Protein AF-0000000080321959 (afdb_homodimer)

pLDDT: mean 98.04, std 3.28, range [71.19, 99.0]

Secondary structure (DSSP, 8-state):
--HHHHHHHHHHHHHHHHHT-EEEE-HHHHHHHHHHHHHHHHHHHHT-HHHHHHHHHHHHHHHHHHHHTTSEEEE-/--HHHHHHHHHHHHHHHHHT-EEEE-HHHHHHHHHHHHHHHHHHHHT-HHHHHHHHHHHHHHHHHHHHTTSEEEE-

InterPro domains:
  IPR023140 Domain of unknown function DUF357 [PF04010] (22-71)
  IPR036809 AF1782-like superfamily [SSF158372] (5-74)

Sequence (152 aa):
MSLESELRSETVKWLERIERLSFEGDRRFVENIKAYISDSHYFLEKGDLVRAFECVVWAWAWLEIGRDFGFLEVREMSLESELRSETVKWLERIERLSFEGDRRFVENIKAYISDSHYFLEKGDLVRAFECVVWAWAWLEIGRDFGFLEVRE

Nearest PDB structures (foldseek):
  2oo2-assembly1_A-2  TM=9.726E-01  e=8.783E-09  Archaeoglobus fulgidus DSM 4304
  4r5j-assembly1_A  TM=6.742E-01  e=5.338E+00  Escherichia coli K-12
  4r5l-assembly1_A  TM=5.221E-01  e=6.122E+00  Escherichia coli K-12
  2oo2-assembly1_A-2  TM=9.725E-01  e=9.763E-09  Archaeoglobus fulgidus DSM 4304
  4r5j-assembly1_A  TM=6.736E-01  e=5.816E+00  Escherichia coli K-12

Structure (mmCIF, N/CA/C/O backbone):
data_AF-0000000080321959-model_v1
#
loop_
_entity.id
_entity.type
_entity.pdbx_description
1 polymer 'Uncharacterized protein conserved in archaea'
#
loop_
_atom_site.group_PDB
_atom_site.id
_atom_site.type_symbol
_atom_site.label_atom_id
_atom_site.label_alt_id
_atom_site.label_comp_id
_atom_site.label_asym_id
_atom_site.label_entity_id
_atom_site.label_seq_id
_atom_site.pdbx_PDB_ins_code
_atom_site.Cartn_x
_atom_site.Cartn_y
_atom_site.Cartn_z
_atom_site.occupancy
_atom_site.B_iso_or_equiv
_atom_site.auth_seq_id
_atom_site.auth_comp_id
_atom_site.auth_asym_id
_atom_site.auth_atom_id
_atom_site.pdbx_PDB_model_num
ATOM 1 N N . MET A 1 1 ? -4.059 -23.797 -0.051 1 71.19 1 MET A N 1
ATOM 2 C CA . MET A 1 1 ? -4.859 -22.844 -0.811 1 71.19 1 MET A CA 1
ATOM 3 C C . MET A 1 1 ? -4.078 -22.312 -2.008 1 71.19 1 MET A C 1
ATOM 5 O O . MET A 1 1 ? -2.861 -22.141 -1.935 1 71.19 1 MET A O 1
ATOM 9 N N . SER A 1 2 ? -4.781 -22.172 -3.162 1 91.94 2 SER A N 1
ATOM 10 C CA . SER A 1 2 ? -4.086 -21.688 -4.352 1 91.94 2 SER A CA 1
ATOM 11 C C . SER A 1 2 ? -3.721 -20.219 -4.215 1 91.94 2 SER A C 1
ATOM 13 O O . SER A 1 2 ? -4.324 -19.5 -3.418 1 91.94 2 SER A O 1
ATOM 15 N N . LEU A 1 3 ? -2.719 -19.844 -4.844 1 96.5 3 LEU A N 1
ATOM 16 C CA . LEU A 1 3 ? -2.297 -18.438 -4.863 1 96.5 3 LEU A CA 1
ATOM 17 C C . LEU A 1 3 ? -3.449 -17.531 -5.27 1 96.5 3 LEU A C 1
ATOM 19 O O . LEU A 1 3 ? -3.615 -16.438 -4.707 1 96.5 3 LEU A O 1
ATOM 23 N N . GLU A 1 4 ? -4.195 -18.031 -6.18 1 96.88 4 GLU A N 1
ATOM 24 C CA . GLU A 1 4 ? -5.371 -17.297 -6.633 1 96.88 4 GLU A CA 1
ATOM 25 C C . GLU A 1 4 ? -6.383 -17.125 -5.508 1 96.88 4 GLU A C 1
ATOM 27 O O . GLU A 1 4 ? -6.895 -16.016 -5.289 1 96.88 4 GLU A O 1
ATOM 32 N N . SER A 1 5 ? -6.684 -18.188 -4.891 1 97.62 5 SER A N 1
ATOM 33 C CA . SER A 1 5 ? -7.641 -18.156 -3.791 1 97.62 5 SER A CA 1
ATOM 34 C C . SER A 1 5 ? -7.141 -17.266 -2.65 1 97.62 5 SER A C 1
ATOM 36 O O . SER A 1 5 ? -7.918 -16.547 -2.025 1 97.62 5 SER A O 1
ATOM 38 N N . GLU A 1 6 ? -5.891 -17.328 -2.408 1 98 6 GLU A N 1
ATOM 39 C CA . GLU A 1 6 ? -5.297 -16.516 -1.348 1 98 6 GLU A CA 1
ATOM 40 C C . GLU A 1 6 ? -5.402 -15.031 -1.664 1 98 6 GLU A C 1
ATOM 42 O O . GLU A 1 6 ? -5.832 -14.242 -0.822 1 98 6 GLU A O 1
ATOM 47 N N . LEU A 1 7 ? -5.066 -14.648 -2.857 1 98.31 7 LEU A N 1
ATOM 48 C CA . LEU A 1 7 ? -5.141 -13.25 -3.26 1 98.31 7 LEU A CA 1
ATOM 49 C C . LEU A 1 7 ? -6.574 -12.742 -3.209 1 98.31 7 LEU A C 1
ATOM 51 O O . LEU A 1 7 ? -6.832 -11.641 -2.729 1 98.31 7 LEU A O 1
ATOM 55 N N . ARG A 1 8 ? -7.391 -13.55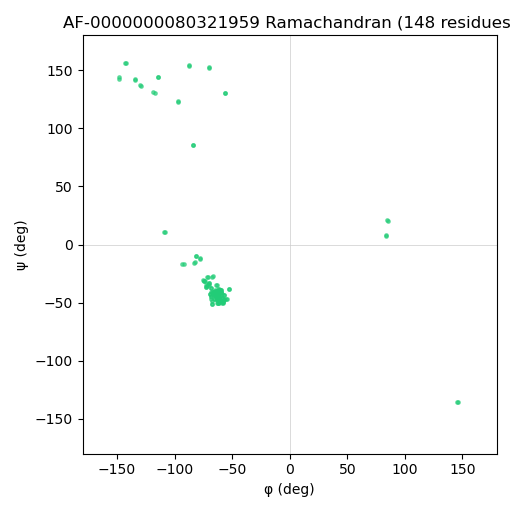5 -3.719 1 98.31 8 ARG A N 1
ATOM 56 C CA . ARG A 1 8 ? -8.797 -13.156 -3.721 1 98.31 8 ARG A CA 1
ATOM 57 C C . ARG A 1 8 ? -9.32 -13 -2.297 1 98.31 8 ARG A C 1
ATOM 59 O O . ARG A 1 8 ? -9.93 -11.977 -1.969 1 98.31 8 ARG A O 1
ATOM 66 N N . SER A 1 9 ? -9.07 -13.961 -1.436 1 98.5 9 SER A N 1
ATOM 67 C CA . SER A 1 9 ? -9.578 -13.953 -0.068 1 98.5 9 SER A CA 1
ATOM 68 C C . SER A 1 9 ? -9 -12.789 0.728 1 98.5 9 SER A C 1
ATOM 70 O O . SER A 1 9 ? -9.711 -12.133 1.495 1 98.5 9 SER A O 1
ATOM 72 N N . GLU A 1 10 ? -7.684 -12.547 0.527 1 98.69 10 GLU A N 1
ATOM 73 C CA . GLU A 1 10 ? -7.07 -11.422 1.229 1 98.69 10 GLU A CA 1
ATOM 74 C C . GLU A 1 10 ? -7.645 -10.094 0.747 1 98.69 10 GLU A C 1
ATOM 76 O O . GLU A 1 10 ? -7.934 -9.203 1.554 1 98.69 10 GLU A O 1
ATOM 81 N N . THR A 1 11 ? -7.793 -9.961 -0.563 1 98.88 11 THR A N 1
ATOM 82 C CA . THR A 1 11 ? -8.352 -8.734 -1.121 1 98.88 11 THR A CA 1
ATOM 83 C C . THR A 1 11 ? -9.75 -8.477 -0.568 1 98.88 11 THR A C 1
ATOM 85 O O . THR A 1 11 ? -10.039 -7.379 -0.089 1 98.88 11 THR A O 1
ATOM 88 N N . VAL A 1 12 ? -10.562 -9.461 -0.588 1 98.94 12 VAL A N 1
ATOM 89 C CA . VAL A 1 12 ? -11.945 -9.344 -0.155 1 98.94 12 VAL A CA 1
ATOM 90 C C . VAL A 1 12 ? -12 -9.047 1.342 1 98.94 12 VAL A C 1
ATOM 92 O O . VAL A 1 12 ? -12.766 -8.188 1.784 1 98.94 12 VAL A O 1
ATOM 95 N N . LYS A 1 13 ? -11.18 -9.672 2.068 1 98.81 13 LYS A N 1
ATOM 96 C CA . LYS A 1 13 ? -11.109 -9.469 3.514 1 98.81 13 LYS A CA 1
ATOM 97 C C . LYS A 1 13 ? -10.781 -8.016 3.848 1 98.81 13 LYS A C 1
ATOM 99 O O . LYS A 1 13 ? -11.461 -7.395 4.664 1 98.81 13 LYS A O 1
ATOM 104 N N . TRP A 1 14 ? -9.805 -7.531 3.217 1 98.81 14 TRP A N 1
ATOM 105 C CA . TRP A 1 14 ? -9.359 -6.172 3.508 1 98.81 14 TRP A CA 1
ATOM 106 C C . TRP A 1 14 ? -10.359 -5.145 2.984 1 98.81 14 TRP A C 1
ATOM 108 O O . TRP A 1 14 ? -10.539 -4.082 3.586 1 98.81 14 TRP A O 1
ATOM 118 N N . LEU A 1 15 ? -10.953 -5.418 1.876 1 98.88 15 LEU A N 1
ATOM 119 C CA . LEU A 1 15 ? -12 -4.562 1.333 1 98.88 15 LEU A CA 1
ATOM 120 C C . LEU A 1 15 ? -13.195 -4.484 2.285 1 98.88 15 LEU A C 1
ATOM 122 O O . LEU A 1 15 ? -13.688 -3.396 2.58 1 98.88 15 LEU A O 1
ATOM 126 N N . GLU A 1 16 ? -13.609 -5.574 2.688 1 98.81 16 GLU A N 1
ATOM 127 C CA . GLU A 1 16 ? -14.734 -5.621 3.613 1 98.81 16 GLU A CA 1
ATOM 128 C C . GLU A 1 16 ? -14.422 -4.867 4.902 1 98.81 16 GLU A C 1
ATOM 130 O O . GLU A 1 16 ? -15.273 -4.145 5.426 1 98.81 16 GLU A O 1
ATOM 135 N N . ARG A 1 17 ? -13.234 -4.977 5.379 1 98.69 17 ARG A N 1
ATOM 136 C CA . ARG A 1 17 ? -12.836 -4.328 6.625 1 98.69 17 ARG A CA 1
ATOM 137 C C . ARG A 1 17 ? -12.797 -2.812 6.465 1 98.69 17 ARG A C 1
ATOM 139 O O . ARG A 1 17 ? -13.297 -2.078 7.316 1 98.69 17 ARG A O 1
ATOM 146 N N . ILE A 1 18 ? -12.195 -2.379 5.34 1 98.94 18 ILE A N 1
ATOM 147 C CA . ILE A 1 18 ? -12.023 -0.937 5.195 1 98.94 18 ILE A CA 1
ATOM 148 C C . ILE A 1 18 ? -13.383 -0.279 4.938 1 98.94 18 ILE A C 1
ATOM 150 O O . ILE A 1 18 ? -13.617 0.858 5.355 1 98.94 18 ILE A O 1
ATOM 154 N N . GLU A 1 19 ? -14.281 -0.974 4.363 1 98.75 19 GLU A N 1
ATOM 155 C CA . GLU A 1 19 ? -15.57 -0.415 3.982 1 98.75 19 GLU A CA 1
ATOM 156 C C . GLU A 1 19 ? -16.5 -0.302 5.188 1 98.75 19 GLU A C 1
ATOM 158 O O . GLU A 1 19 ? -17.547 0.348 5.117 1 98.75 19 GLU A O 1
ATOM 163 N N . ARG A 1 20 ? -16.109 -0.934 6.25 1 98.56 20 ARG A N 1
ATOM 164 C CA . ARG A 1 20 ? -16.875 -0.807 7.488 1 98.56 20 ARG A CA 1
ATOM 165 C C . ARG A 1 20 ? -16.484 0.467 8.234 1 98.56 20 ARG A C 1
ATOM 167 O O . ARG A 1 20 ? -17.172 0.863 9.188 1 98.56 20 ARG A O 1
ATOM 174 N N . LEU A 1 21 ? -15.422 1.029 7.871 1 98.75 21 LEU A N 1
ATOM 175 C CA . LEU A 1 21 ? -14.914 2.209 8.562 1 98.75 21 LEU A CA 1
ATOM 176 C C . LEU A 1 21 ? -15.523 3.482 7.98 1 98.75 21 LEU A C 1
ATOM 178 O O . LEU A 1 21 ? -15.938 3.502 6.82 1 98.75 21 LEU A O 1
ATOM 182 N N . SER A 1 22 ? -15.57 4.492 8.82 1 98.38 22 SER A N 1
ATOM 183 C CA . SER A 1 22 ? -15.812 5.863 8.383 1 98.38 22 SER A CA 1
ATOM 184 C C . SER A 1 22 ? -14.594 6.746 8.625 1 98.38 22 SER A C 1
ATOM 186 O O . SER A 1 22 ? -13.844 6.531 9.578 1 98.38 22 SER A O 1
ATOM 188 N N . PHE A 1 23 ? -14.422 7.621 7.711 1 98.56 23 PHE A N 1
ATOM 189 C CA . PHE A 1 23 ? -13.289 8.523 7.852 1 98.56 23 PHE A CA 1
ATOM 190 C C . PHE A 1 23 ? -13.602 9.891 7.254 1 98.56 23 PHE A C 1
ATOM 192 O O . PHE A 1 23 ? -14.375 9.992 6.297 1 98.56 23 PHE A O 1
ATOM 199 N N . GLU A 1 24 ? -13.102 10.82 7.926 1 98.75 24 GLU A N 1
ATOM 200 C CA . GLU A 1 24 ? -13.234 12.203 7.492 1 98.75 24 GLU A CA 1
ATOM 201 C C . GLU A 1 24 ? -11.953 12.992 7.777 1 98.75 24 GLU A C 1
ATOM 203 O O . GLU A 1 24 ? -11.141 12.586 8.609 1 98.75 24 GLU A O 1
ATOM 208 N N . GLY A 1 25 ? -11.758 14.07 7.016 1 98.38 25 GLY A N 1
ATOM 209 C CA . GLY A 1 25 ? -10.562 14.875 7.18 1 98.38 25 GLY A CA 1
ATOM 210 C C . GLY A 1 25 ? -10.055 15.469 5.879 1 98.38 25 GLY A C 1
ATOM 211 O O . GLY A 1 25 ? -10.836 16 5.09 1 98.38 25 GLY A O 1
ATOM 212 N N . ASP A 1 26 ? -8.789 15.391 5.691 1 98.5 26 ASP A N 1
ATOM 213 C CA . ASP A 1 26 ? -8.164 15.961 4.504 1 98.5 26 ASP A CA 1
ATOM 214 C C . ASP A 1 26 ? -8.781 15.391 3.23 1 98.5 26 ASP A C 1
ATOM 216 O O . ASP A 1 26 ? -8.891 14.172 3.08 1 98.5 26 ASP A O 1
ATOM 220 N N . ARG A 1 27 ? -9.109 16.25 2.406 1 98.5 27 ARG A N 1
ATOM 221 C CA . ARG A 1 27 ? -9.867 15.883 1.216 1 98.5 27 ARG A CA 1
ATOM 222 C C . ARG A 1 27 ? -9.062 14.945 0.319 1 98.5 27 ARG A C 1
ATOM 224 O O . ARG A 1 27 ? -9.609 14 -0.25 1 98.5 27 ARG A O 1
ATOM 231 N N . ARG A 1 28 ? -7.805 15.195 0.184 1 98.38 28 ARG A N 1
ATOM 232 C CA . ARG A 1 28 ? -6.969 14.375 -0.679 1 98.38 28 ARG A CA 1
ATOM 233 C C . ARG A 1 28 ? -6.887 12.945 -0.154 1 98.38 28 ARG A C 1
ATOM 235 O O . ARG A 1 28 ? -6.953 11.984 -0.93 1 98.38 28 ARG A O 1
ATOM 242 N N . PHE A 1 29 ? -6.73 12.805 1.074 1 98.69 29 PHE A N 1
ATOM 243 C CA . PHE A 1 29 ? -6.688 11.484 1.682 1 98.69 29 PHE A CA 1
ATOM 244 C C . PHE A 1 29 ? -8.008 10.75 1.474 1 98.69 29 PHE A C 1
ATOM 246 O O . PHE A 1 29 ? -8.023 9.602 1.025 1 98.69 29 PHE A O 1
ATOM 253 N N . VAL A 1 30 ? -9.07 11.445 1.714 1 98.81 30 VAL A N 1
ATOM 254 C CA . VAL A 1 30 ? -10.391 10.836 1.613 1 98.81 30 VAL A CA 1
ATOM 255 C C . VAL A 1 30 ? -10.648 10.391 0.175 1 98.81 30 VAL A C 1
ATOM 257 O O . VAL A 1 30 ? -11.078 9.258 -0.066 1 98.81 30 VAL A O 1
ATOM 260 N N . GLU A 1 31 ? -10.375 11.219 -0.726 1 98.81 31 GLU A N 1
ATOM 261 C CA . GLU A 1 31 ? -10.633 10.914 -2.133 1 98.81 31 GLU A CA 1
ATOM 262 C C . GLU A 1 31 ? -9.766 9.758 -2.615 1 98.81 31 GLU A C 1
A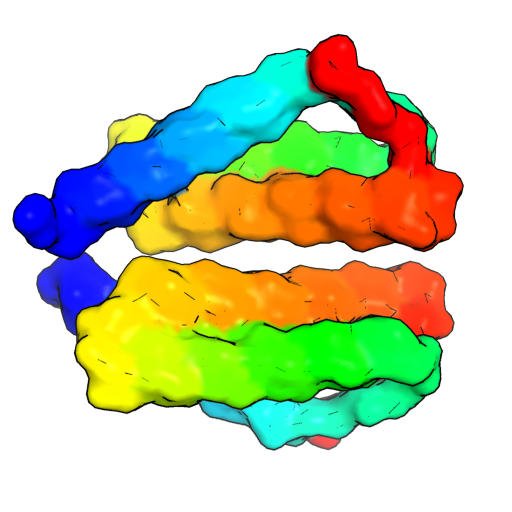TOM 264 O O . GLU A 1 31 ? -10.227 8.906 -3.373 1 98.81 31 GLU A O 1
ATOM 269 N N . ASN A 1 32 ? -8.516 9.734 -2.234 1 98.88 32 ASN A N 1
ATOM 270 C CA . ASN A 1 32 ? -7.625 8.648 -2.641 1 98.88 32 ASN A CA 1
ATOM 271 C C . ASN A 1 32 ? -8.094 7.305 -2.084 1 98.88 32 ASN A C 1
ATOM 273 O O . ASN A 1 32 ? -8.086 6.297 -2.793 1 98.88 32 ASN A O 1
ATOM 277 N N . ILE A 1 33 ? -8.492 7.277 -0.807 1 98.94 33 ILE A N 1
ATOM 278 C CA . ILE A 1 33 ? -8.977 6.039 -0.21 1 98.94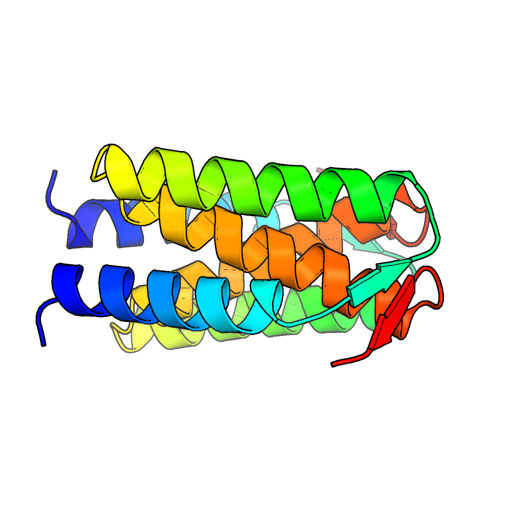 33 ILE A CA 1
ATOM 279 C C . ILE A 1 33 ? -10.172 5.516 -1.002 1 98.94 33 ILE A C 1
ATOM 281 O O . ILE A 1 33 ? -10.195 4.348 -1.399 1 98.94 33 ILE A O 1
ATOM 285 N N . LYS A 1 34 ? -11.125 6.391 -1.229 1 98.88 34 LYS A N 1
ATOM 286 C CA . LYS A 1 34 ? -12.328 5.996 -1.947 1 98.88 34 LYS A CA 1
ATOM 287 C C . LYS A 1 34 ? -12 5.527 -3.361 1 98.88 34 LYS A C 1
ATOM 289 O O . LYS A 1 34 ? -12.586 4.562 -3.854 1 98.88 34 LYS A O 1
ATOM 294 N N . ALA A 1 35 ? -11.117 6.207 -4.02 1 98.88 35 ALA A N 1
ATOM 295 C CA . ALA A 1 35 ? -10.719 5.84 -5.379 1 98.88 35 ALA A CA 1
ATOM 296 C C . ALA A 1 35 ? -10.086 4.453 -5.402 1 98.88 35 ALA A C 1
ATOM 298 O O . ALA A 1 35 ? -10.391 3.639 -6.277 1 98.88 35 ALA A O 1
ATOM 299 N N . TYR A 1 36 ? -9.219 4.117 -4.422 1 98.94 36 TYR A N 1
ATOM 300 C CA . TYR A 1 36 ? -8.531 2.834 -4.422 1 98.94 36 TYR A CA 1
ATOM 301 C C . TYR A 1 36 ? -9.469 1.708 -4.012 1 98.94 36 TYR A C 1
ATOM 303 O O . TYR A 1 36 ? -9.328 0.572 -4.469 1 98.94 36 TYR A O 1
ATOM 311 N N . ILE A 1 37 ? -10.453 2.027 -3.158 1 98.94 37 ILE A N 1
ATOM 312 C CA . ILE A 1 37 ? -11.492 1.048 -2.865 1 98.94 37 ILE A CA 1
ATOM 313 C C . ILE A 1 37 ? -12.258 0.709 -4.141 1 98.94 37 ILE A C 1
ATOM 315 O O . ILE A 1 37 ? -12.43 -0.465 -4.48 1 98.94 37 ILE A O 1
ATOM 319 N N . SER A 1 38 ? -12.688 1.735 -4.828 1 98.94 38 SER A N 1
ATOM 320 C CA . SER A 1 38 ? -13.422 1.549 -6.082 1 98.94 38 SER A CA 1
ATOM 321 C C . SER A 1 38 ? -12.594 0.746 -7.082 1 98.94 38 SER A C 1
ATOM 323 O O . SER A 1 38 ? -13.109 -0.183 -7.711 1 98.94 38 SER A O 1
ATOM 325 N N . ASP A 1 39 ? -11.305 1.086 -7.273 1 98.94 39 ASP A N 1
ATOM 326 C CA . ASP A 1 39 ? -10.422 0.385 -8.203 1 98.94 39 ASP A CA 1
ATOM 327 C C . ASP A 1 39 ? -10.25 -1.078 -7.801 1 98.94 39 ASP A C 1
ATOM 329 O O . ASP A 1 39 ? -10.188 -1.961 -8.664 1 98.94 39 ASP A O 1
ATOM 333 N N . SER A 1 40 ? -10.125 -1.306 -6.508 1 98.94 40 SER A N 1
ATOM 334 C CA . SER A 1 40 ? -9.992 -2.684 -6.051 1 98.94 40 SER A CA 1
ATOM 335 C C . SER A 1 40 ? -11.211 -3.514 -6.449 1 98.94 40 SER A C 1
ATOM 337 O O . SER A 1 40 ? -11.07 -4.633 -6.953 1 98.94 40 SER A O 1
ATOM 339 N N . HIS A 1 41 ? -12.406 -2.932 -6.309 1 98.94 41 HIS A N 1
ATOM 340 C CA . HIS A 1 41 ? -13.625 -3.604 -6.746 1 98.94 41 HIS A CA 1
ATOM 341 C C . HIS A 1 41 ? -13.602 -3.855 -8.25 1 98.94 41 HIS A C 1
ATOM 343 O O . HIS A 1 41 ? -13.961 -4.945 -8.703 1 98.94 41 HIS A O 1
ATOM 349 N N . TYR A 1 42 ? -13.227 -2.869 -8.945 1 98.94 42 TYR A N 1
ATOM 350 C CA . TYR A 1 42 ? -13.203 -2.963 -10.398 1 98.94 42 TYR A CA 1
ATOM 351 C C . TYR A 1 42 ? -12.305 -4.102 -10.859 1 98.94 42 TYR A C 1
ATOM 353 O O . TYR A 1 42 ? -12.719 -4.945 -11.656 1 98.94 42 TYR A O 1
ATOM 361 N N . PHE A 1 43 ? -11.102 -4.164 -10.352 1 98.94 43 PHE A N 1
ATOM 362 C CA . PHE A 1 43 ? -10.141 -5.176 -10.781 1 98.94 43 PHE A CA 1
ATOM 363 C C . PHE A 1 43 ? -10.555 -6.559 -10.281 1 98.94 43 PHE A C 1
ATOM 365 O O . PHE A 1 43 ? -10.312 -7.562 -10.953 1 98.94 43 PHE A O 1
ATOM 372 N N . LEU A 1 44 ? -11.156 -6.594 -9.094 1 98.62 44 LEU A N 1
ATOM 373 C CA . LEU A 1 44 ? -11.695 -7.863 -8.617 1 98.62 44 LEU A CA 1
ATOM 374 C C . LEU A 1 44 ? -12.734 -8.414 -9.586 1 98.62 44 LEU A C 1
ATOM 376 O O . LEU A 1 44 ? -12.703 -9.594 -9.938 1 98.62 44 LEU A O 1
ATOM 380 N N . GLU A 1 45 ? -13.602 -7.574 -10.016 1 98.44 45 GLU A N 1
ATOM 381 C CA . GLU A 1 45 ? -14.664 -7.957 -10.945 1 98.44 45 GLU A CA 1
ATOM 382 C C . GLU A 1 45 ? -14.078 -8.406 -12.281 1 98.44 45 GLU A C 1
ATOM 384 O O . GLU A 1 45 ? -14.625 -9.305 -12.93 1 98.44 45 GLU A O 1
ATOM 389 N N . LYS A 1 46 ? -12.977 -7.785 -12.703 1 98.31 46 LYS A N 1
ATOM 390 C CA . LYS A 1 46 ? -12.328 -8.094 -13.977 1 98.31 46 LYS A CA 1
ATOM 391 C C . LYS A 1 46 ? -11.445 -9.336 -13.852 1 98.31 46 LYS A C 1
ATOM 393 O O . LYS A 1 46 ? -10.906 -9.812 -14.852 1 98.31 46 LYS A O 1
ATOM 398 N N . GLY A 1 47 ? -11.242 -9.789 -12.656 1 97.69 47 GLY A N 1
ATOM 399 C CA . GLY A 1 47 ? -10.43 -10.969 -12.422 1 97.69 47 GLY A CA 1
ATOM 400 C C . GLY A 1 47 ? -8.938 -10.672 -12.367 1 97.69 47 GLY A C 1
ATOM 401 O O . GLY A 1 47 ? -8.117 -11.594 -12.406 1 97.69 47 GLY A O 1
ATOM 402 N N . ASP A 1 48 ? -8.594 -9.453 -12.383 1 98.5 48 ASP A N 1
ATOM 403 C CA . ASP A 1 48 ? -7.207 -9.047 -12.203 1 98.5 48 ASP A CA 1
ATOM 404 C C . ASP A 1 48 ? -6.852 -8.961 -10.719 1 98.5 48 ASP A C 1
ATOM 406 O O . ASP A 1 48 ? -6.84 -7.867 -10.141 1 98.5 48 ASP A O 1
ATOM 410 N N . LEU A 1 49 ? -6.477 -10.055 -10.141 1 98.5 49 LEU A N 1
ATOM 411 C CA . LEU A 1 49 ? -6.355 -10.188 -8.688 1 98.5 49 LEU A CA 1
ATOM 412 C C . LEU A 1 49 ? -5.129 -9.438 -8.18 1 98.5 49 LEU A C 1
ATOM 414 O O . LEU A 1 49 ? -5.137 -8.922 -7.059 1 98.5 49 LEU A O 1
ATOM 418 N N . VAL A 1 50 ? -4.09 -9.375 -9.008 1 98.81 50 VAL A N 1
ATOM 419 C CA . VAL A 1 50 ? -2.885 -8.656 -8.602 1 98.81 50 VAL A CA 1
ATOM 420 C C . VAL A 1 50 ? -3.193 -7.172 -8.43 1 98.81 50 VAL A C 1
ATOM 422 O O . VAL A 1 50 ? -2.889 -6.582 -7.391 1 98.81 50 VAL A O 1
ATOM 425 N N . ARG A 1 51 ? -3.912 -6.648 -9.359 1 98.81 51 ARG A N 1
ATOM 426 C CA . ARG A 1 51 ? -4.25 -5.227 -9.305 1 98.81 51 ARG A CA 1
ATOM 427 C C . ARG A 1 51 ? -5.289 -4.949 -8.227 1 98.81 51 ARG A C 1
ATOM 429 O O . ARG A 1 51 ? -5.254 -3.9 -7.578 1 98.81 51 ARG A O 1
ATOM 436 N N . ALA A 1 52 ? -6.188 -5.84 -8.055 1 98.94 52 ALA A N 1
ATOM 437 C CA . ALA A 1 52 ? -7.191 -5.676 -7.008 1 98.94 52 ALA A CA 1
ATOM 438 C C . ALA A 1 52 ? -6.539 -5.609 -5.629 1 98.94 52 ALA A C 1
ATOM 440 O O . ALA A 1 52 ? -6.879 -4.742 -4.82 1 98.94 52 ALA A O 1
ATOM 441 N N . PHE A 1 53 ? -5.586 -6.516 -5.359 1 98.94 53 PHE A N 1
ATOM 442 C CA . PHE A 1 53 ? -4.867 -6.559 -4.094 1 98.94 53 PHE A CA 1
ATOM 443 C C . PHE A 1 53 ? -4.004 -5.312 -3.918 1 98.94 53 PHE A C 1
ATOM 445 O O . PHE A 1 53 ? -3.975 -4.719 -2.836 1 98.94 53 PHE A O 1
ATOM 452 N N . GLU A 1 54 ? -3.336 -4.863 -4.98 1 99 54 GLU A N 1
ATOM 453 C CA . GLU A 1 54 ? -2.543 -3.639 -4.961 1 99 54 GLU A CA 1
ATOM 454 C C . GLU A 1 54 ? -3.381 -2.445 -4.512 1 99 54 GLU A C 1
ATOM 456 O O . GLU A 1 54 ? -2.971 -1.689 -3.627 1 99 54 GLU A O 1
ATOM 461 N N . CYS A 1 55 ? -4.52 -2.354 -5.078 1 98.94 55 CYS A N 1
ATOM 462 C CA . CYS A 1 55 ? -5.383 -1.207 -4.828 1 98.94 55 CYS A CA 1
ATOM 463 C C . CYS A 1 55 ? -5.871 -1.197 -3.383 1 98.94 55 CYS A C 1
ATOM 465 O O . CYS A 1 55 ? -5.91 -0.144 -2.744 1 98.94 55 CYS A O 1
ATOM 467 N N . VAL A 1 56 ? -6.227 -2.361 -2.854 1 98.94 56 VAL A N 1
ATOM 468 C CA . VAL A 1 56 ? -6.746 -2.371 -1.49 1 98.94 56 VAL A CA 1
ATOM 469 C C . VAL A 1 56 ? -5.621 -2.057 -0.507 1 98.94 56 VAL A C 1
ATOM 471 O O . VAL A 1 56 ? -5.844 -1.408 0.518 1 98.94 56 VAL A O 1
ATOM 474 N N . VAL A 1 57 ? -4.406 -2.461 -0.771 1 98.94 57 VAL A N 1
ATOM 475 C CA . VAL A 1 57 ? -3.279 -2.117 0.089 1 98.94 57 VAL A CA 1
ATOM 476 C C . VAL A 1 57 ? -3.041 -0.609 0.053 1 98.94 57 VAL A C 1
ATOM 478 O O . VAL A 1 57 ? -2.814 0.015 1.092 1 98.94 57 VAL A O 1
ATOM 481 N N . TRP A 1 58 ? -3.172 -0.058 -1.102 1 98.94 58 TRP A N 1
ATOM 482 C CA . TRP A 1 58 ? -3.047 1.391 -1.227 1 98.94 58 TRP A CA 1
ATOM 483 C C . TRP A 1 58 ? -4.133 2.102 -0.427 1 98.94 58 TRP A C 1
ATOM 485 O O . TRP A 1 58 ? -3.867 3.105 0.239 1 98.94 58 TRP A O 1
ATOM 495 N N . ALA A 1 59 ? -5.34 1.639 -0.493 1 98.94 59 ALA A N 1
ATOM 496 C CA . ALA A 1 59 ? -6.426 2.238 0.275 1 98.94 59 ALA A CA 1
ATOM 497 C C . ALA A 1 59 ? -6.109 2.236 1.768 1 98.94 59 ALA A C 1
ATOM 499 O O . ALA A 1 59 ? -6.266 3.258 2.443 1 98.94 59 ALA A O 1
ATOM 500 N N . TRP A 1 60 ? -5.602 1.131 2.176 1 98.94 60 TRP A N 1
ATOM 501 C CA . TRP A 1 60 ? -5.246 0.992 3.584 1 98.94 60 TRP A CA 1
ATOM 502 C C . TRP A 1 60 ? -4.062 1.886 3.938 1 98.94 60 TRP A C 1
ATOM 504 O O . TRP A 1 60 ? -4.012 2.457 5.031 1 98.94 60 TRP A O 1
ATOM 514 N N . ALA A 1 61 ? -3.121 2.043 3.09 1 98.94 61 ALA A N 1
ATOM 515 C CA . ALA A 1 61 ? -1.967 2.898 3.348 1 98.94 61 ALA A CA 1
ATOM 516 C C . ALA A 1 61 ? -2.391 4.355 3.512 1 98.94 61 ALA A C 1
ATOM 518 O O . ALA A 1 61 ? -1.98 5.023 4.465 1 98.94 61 ALA A O 1
ATOM 519 N N . TRP A 1 62 ? -3.266 4.824 2.602 1 98.88 62 TRP A N 1
ATOM 520 C CA . TRP A 1 62 ? -3.787 6.184 2.723 1 98.88 62 TRP A CA 1
ATOM 521 C C . TRP A 1 62 ? -4.535 6.363 4.039 1 98.88 62 TRP A C 1
ATOM 523 O O . TRP A 1 62 ? -4.418 7.406 4.688 1 98.88 62 TRP A O 1
ATOM 533 N N . LEU A 1 63 ? -5.281 5.395 4.465 1 98.88 63 LEU A N 1
ATOM 534 C CA . LEU A 1 63 ? -6.074 5.461 5.688 1 98.88 63 LEU A CA 1
ATOM 535 C C . LEU A 1 63 ? -5.172 5.508 6.918 1 98.88 63 LEU A C 1
ATOM 537 O O . LEU A 1 63 ? -5.312 6.395 7.762 1 98.88 63 LEU A O 1
ATOM 541 N N . GLU A 1 64 ? -4.227 4.562 6.992 1 98.81 64 GLU A N 1
ATOM 542 C CA . GLU A 1 64 ? -3.396 4.422 8.18 1 98.81 64 GLU A CA 1
ATOM 543 C C . GLU A 1 64 ? -2.434 5.598 8.328 1 98.81 64 GLU A C 1
ATOM 545 O O . GLU A 1 64 ? -2.24 6.117 9.43 1 98.81 64 GLU A O 1
ATOM 550 N N . ILE A 1 65 ? -1.814 6.023 7.219 1 98.69 65 ILE A N 1
ATOM 551 C CA . ILE A 1 65 ? -0.896 7.156 7.27 1 98.69 65 ILE A CA 1
ATOM 552 C C . ILE A 1 65 ? -1.671 8.438 7.566 1 98.69 65 ILE A C 1
ATOM 554 O O . ILE A 1 65 ? -1.239 9.258 8.383 1 98.69 65 ILE A O 1
ATOM 558 N N . GLY A 1 66 ? -2.848 8.594 6.949 1 98.5 66 GLY A N 1
ATOM 559 C CA . GLY A 1 66 ? -3.701 9.734 7.242 1 98.5 66 GLY A CA 1
ATOM 560 C C . GLY A 1 66 ? -4.113 9.812 8.703 1 98.5 66 GLY A C 1
ATOM 561 O O . GLY A 1 66 ? -4.129 10.891 9.289 1 98.5 66 GLY A O 1
ATOM 562 N N . ARG A 1 67 ? -4.426 8.656 9.234 1 98.5 67 ARG A N 1
ATOM 563 C CA . ARG A 1 67 ? -4.812 8.594 10.641 1 98.5 67 ARG A CA 1
ATOM 564 C C . ARG A 1 67 ? -3.627 8.914 11.547 1 98.5 67 ARG A C 1
ATOM 566 O O . ARG A 1 67 ? -3.725 9.766 12.422 1 98.5 67 ARG A O 1
ATOM 573 N N . ASP A 1 68 ? -2.57 8.289 11.266 1 97.56 68 ASP A N 1
ATOM 574 C CA . ASP A 1 68 ? -1.406 8.375 12.141 1 97.56 68 ASP A CA 1
ATOM 575 C C . ASP A 1 68 ? -0.821 9.781 12.141 1 97.56 68 ASP A C 1
ATOM 577 O O . ASP A 1 68 ? -0.263 10.227 13.148 1 97.56 68 ASP A O 1
ATOM 581 N N . PHE A 1 69 ? -1.017 10.5 11.055 1 97.38 69 PHE A N 1
ATOM 582 C CA . PHE A 1 69 ? -0.387 11.805 10.945 1 97.38 69 PHE A CA 1
ATOM 583 C C . PHE A 1 69 ? -1.427 12.914 11.047 1 97.38 69 PHE A C 1
ATOM 585 O O . PHE A 1 69 ? -1.146 14.07 10.719 1 97.38 69 PHE A O 1
ATOM 592 N N . GLY A 1 70 ? -2.566 12.5 11.414 1 97.44 70 GLY A N 1
ATOM 593 C CA . GLY A 1 70 ? -3.559 13.461 11.875 1 97.44 70 GLY A CA 1
ATOM 594 C C . GLY A 1 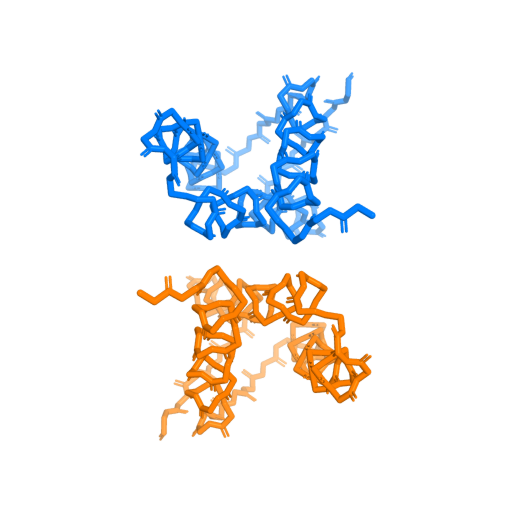70 ? -4.359 14.078 10.75 1 97.44 70 GLY A C 1
ATOM 595 O O . GLY A 1 70 ? -4.98 15.133 10.93 1 97.44 70 GLY A O 1
ATOM 596 N N . PHE A 1 71 ? -4.391 13.422 9.594 1 98.25 71 PHE A N 1
ATOM 597 C CA . PHE A 1 71 ? -5.121 13.953 8.453 1 98.25 71 PHE A CA 1
ATOM 598 C C . PHE A 1 71 ? -6.539 13.391 8.414 1 98.25 71 PHE A C 1
ATOM 600 O O . PHE A 1 71 ? -7.398 13.914 7.699 1 98.25 71 PHE A O 1
ATOM 607 N N . LEU A 1 72 ? -6.719 12.297 9.18 1 98.69 72 LEU A N 1
ATOM 608 C CA . LEU A 1 72 ? -8.016 11.633 9.156 1 98.69 72 LEU A CA 1
ATOM 609 C C . LEU A 1 72 ? -8.484 11.297 10.57 1 98.69 72 LEU A C 1
ATOM 611 O O . LEU A 1 72 ? -7.676 10.906 11.422 1 98.69 72 LEU A O 1
ATOM 615 N N . GLU A 1 73 ? -9.68 11.438 10.781 1 98.69 73 GLU A N 1
ATOM 616 C CA . GLU A 1 73 ? -10.391 10.773 11.875 1 98.69 73 GLU A CA 1
ATOM 617 C C . GLU A 1 73 ? -11.086 9.508 11.383 1 98.69 73 GLU A C 1
ATOM 619 O O . GLU A 1 73 ? -11.867 9.547 10.43 1 98.69 73 GLU A O 1
ATOM 624 N N . VAL A 1 74 ? -10.742 8.445 12.016 1 98.56 74 VAL A N 1
ATOM 625 C CA . VAL A 1 74 ? -11.258 7.156 11.562 1 98.56 74 VAL A CA 1
ATOM 626 C C . VAL A 1 74 ? -12.086 6.516 12.672 1 98.56 74 VAL A C 1
ATOM 628 O O . VAL A 1 74 ? -11.672 6.477 13.828 1 98.56 74 VAL A O 1
ATOM 631 N N . ARG A 1 75 ? -13.211 6.102 12.289 1 97.5 75 ARG A N 1
ATOM 632 C CA . ARG A 1 75 ? -14.117 5.457 13.234 1 97.5 75 ARG A CA 1
ATOM 633 C C . ARG A 1 75 ? -14.633 4.129 12.688 1 97.5 75 ARG A C 1
ATOM 635 O O . ARG A 1 75 ? -14.883 4.004 11.492 1 97.5 75 ARG A O 1
ATOM 642 N N . GLU A 1 76 ? -14.711 3.141 13.406 1 90.94 76 GLU A N 1
ATOM 643 C CA . GLU A 1 76 ? -15.289 1.854 13.016 1 90.94 76 GLU A CA 1
ATOM 644 C C . GLU A 1 76 ? -16.797 1.844 13.219 1 90.94 76 GLU A C 1
ATOM 646 O O . GLU A 1 76 ? -17.312 2.529 14.102 1 90.94 76 GLU A O 1
ATOM 651 N N . MET B 1 1 ? 0.729 -15.508 -18.5 1 72.19 1 MET B N 1
ATOM 652 C CA . MET B 1 1 ? 1.611 -15.617 -17.344 1 72.19 1 MET B CA 1
ATOM 653 C C . MET B 1 1 ? 0.841 -16.094 -16.109 1 72.19 1 MET B C 1
ATOM 655 O O . MET B 1 1 ? -0.332 -15.75 -15.945 1 72.19 1 MET B O 1
ATOM 659 N N . SER B 1 2 ? 1.494 -16.984 -15.352 1 92.06 2 SER B N 1
ATOM 660 C CA . SER B 1 2 ? 0.796 -17.484 -14.172 1 92.06 2 SER B CA 1
ATOM 661 C C . SER B 1 2 ? 0.673 -16.406 -13.109 1 92.06 2 SER B C 1
ATOM 663 O O . SER B 1 2 ? 1.426 -15.43 -13.117 1 92.06 2 SER B O 1
ATOM 665 N N . LEU B 1 3 ? -0.296 -16.5 -12.328 1 96.56 3 LEU B N 1
ATOM 666 C CA . LEU B 1 3 ? -0.499 -15.578 -11.219 1 96.56 3 LEU B CA 1
ATOM 667 C C . LEU B 1 3 ? 0.751 -15.492 -10.352 1 96.56 3 LEU B C 1
ATOM 669 O O . LEU B 1 3 ? 1.12 -14.406 -9.898 1 96.56 3 LEU B O 1
ATOM 673 N N . GLU B 1 4 ? 1.341 -16.625 -10.203 1 97 4 GLU B N 1
ATOM 674 C CA . GLU B 1 4 ? 2.58 -16.688 -9.438 1 97 4 GLU B CA 1
ATOM 675 C C . GLU B 1 4 ? 3.68 -15.859 -10.102 1 97 4 GLU B C 1
ATOM 677 O O . GLU B 1 4 ? 4.367 -15.078 -9.438 1 97 4 GLU B O 1
ATOM 682 N N . SER B 1 5 ? 3.857 -16.094 -11.344 1 97.62 5 SER B N 1
ATOM 683 C CA . SER B 1 5 ? 4.879 -15.375 -12.094 1 97.62 5 SER B CA 1
ATOM 684 C C . SER B 1 5 ? 4.594 -13.883 -12.109 1 97.62 5 SER B C 1
ATOM 686 O O . SER B 1 5 ? 5.516 -13.06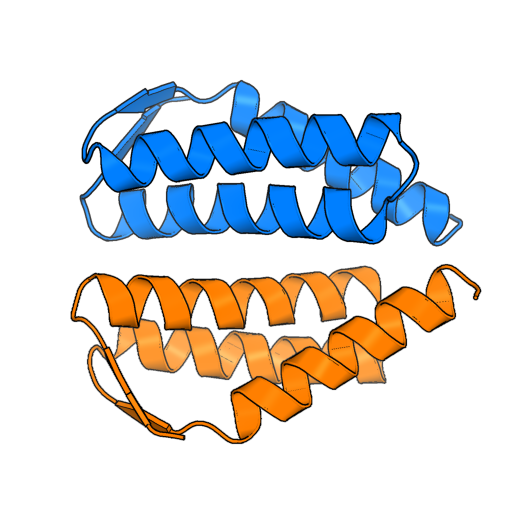2 -12.023 1 97.62 5 SER B O 1
ATOM 688 N N . GLU B 1 6 ? 3.377 -13.539 -12.211 1 98.12 6 GLU B N 1
ATOM 689 C CA . GLU B 1 6 ? 2.988 -12.133 -12.227 1 98.12 6 GLU B CA 1
ATOM 690 C C . GLU B 1 6 ? 3.291 -11.461 -10.891 1 98.12 6 GLU B C 1
ATOM 692 O O . GLU B 1 6 ? 3.887 -10.375 -10.852 1 98.12 6 GLU B O 1
ATOM 697 N N . LEU B 1 7 ? 2.936 -12.078 -9.82 1 98.44 7 LEU B N 1
ATOM 698 C CA . LEU B 1 7 ? 3.197 -11.523 -8.5 1 98.44 7 LEU B CA 1
ATOM 699 C C . LEU B 1 7 ? 4.695 -11.375 -8.258 1 98.44 7 LEU B C 1
ATOM 701 O O . LEU B 1 7 ? 5.148 -10.352 -7.746 1 98.44 7 LEU B O 1
ATOM 705 N N . ARG B 1 8 ? 5.344 -12.398 -8.609 1 98.38 8 ARG B N 1
ATOM 706 C CA . ARG B 1 8 ? 6.789 -12.352 -8.414 1 98.38 8 ARG B CA 1
ATOM 707 C C . ARG B 1 8 ? 7.422 -11.242 -9.242 1 98.38 8 ARG B C 1
ATOM 709 O O . ARG B 1 8 ? 8.195 -10.438 -8.719 1 98.38 8 ARG B O 1
ATOM 716 N N . SER B 1 9 ? 7.066 -11.164 -10.523 1 98.5 9 SER B N 1
ATOM 717 C CA . SER B 1 9 ? 7.664 -10.18 -11.422 1 98.5 9 SER B CA 1
ATOM 718 C C . SER B 1 9 ? 7.312 -8.758 -11 1 98.5 9 SER B C 1
ATOM 720 O O . SER B 1 9 ? 8.156 -7.863 -11.055 1 98.5 9 SER B O 1
ATOM 722 N N . GLU B 1 10 ? 6.039 -8.555 -10.586 1 98.69 10 GLU B N 1
ATOM 723 C CA . GLU B 1 10 ? 5.652 -7.227 -10.133 1 98.69 10 GLU B CA 1
ATOM 724 C C . GLU B 1 10 ? 6.387 -6.848 -8.852 1 98.69 10 GLU B C 1
ATOM 726 O O . GLU B 1 10 ? 6.852 -5.715 -8.711 1 98.69 10 GLU B O 1
ATOM 731 N N . THR B 1 11 ? 6.469 -7.785 -7.918 1 98.88 11 THR B N 1
ATOM 732 C CA . THR B 1 11 ? 7.164 -7.523 -6.664 1 98.88 11 THR B CA 1
ATOM 733 C C . THR B 1 11 ? 8.617 -7.141 -6.926 1 98.88 11 THR B C 1
ATOM 735 O O . THR B 1 11 ? 9.102 -6.125 -6.418 1 98.88 11 THR B O 1
ATOM 738 N N . VAL B 1 12 ? 9.266 -7.898 -7.723 1 98.94 12 VAL B N 1
ATOM 739 C CA . VAL B 1 12 ? 10.68 -7.695 -8.008 1 98.94 12 VAL B CA 1
ATOM 740 C C . VAL B 1 12 ? 10.875 -6.371 -8.75 1 98.94 12 VAL B C 1
ATOM 742 O O . VAL B 1 12 ? 11.789 -5.602 -8.43 1 98.94 12 VAL B O 1
ATOM 745 N N . LYS B 1 13 ? 10.023 -6.078 -9.641 1 98.88 13 LYS B N 1
ATOM 746 C CA . LYS B 1 13 ? 10.078 -4.84 -10.406 1 98.88 13 LYS B CA 1
ATOM 747 C C . LYS B 1 13 ? 10 -3.619 -9.492 1 98.88 13 LYS B C 1
ATOM 749 O O . LYS B 1 13 ? 10.82 -2.707 -9.594 1 98.88 13 LYS B O 1
ATOM 754 N N . TRP B 1 14 ? 9.07 -3.652 -8.648 1 98.81 14 TRP B N 1
ATOM 755 C CA . TRP B 1 14 ? 8.844 -2.502 -7.777 1 98.81 14 TRP B CA 1
ATOM 756 C C . TRP B 1 14 ? 9.93 -2.406 -6.711 1 98.81 14 TRP B C 1
ATOM 758 O O . TRP B 1 14 ? 10.312 -1.307 -6.297 1 98.81 14 TRP B O 1
ATOM 768 N N . LEU B 1 15 ? 10.406 -3.521 -6.246 1 98.88 15 LEU B N 1
ATOM 769 C CA . LEU B 1 15 ? 11.531 -3.551 -5.316 1 98.88 15 LEU B CA 1
ATOM 770 C C . LEU B 1 15 ? 12.773 -2.945 -5.949 1 98.88 15 LEU B C 1
ATOM 772 O O . LEU B 1 15 ? 13.445 -2.109 -5.34 1 98.88 15 LEU B O 1
ATOM 776 N N . GLU B 1 16 ? 13.055 -3.363 -7.07 1 98.81 16 GLU B N 1
ATOM 777 C CA . GLU B 1 16 ? 14.227 -2.844 -7.777 1 98.81 16 GLU B CA 1
ATOM 778 C C . GLU B 1 16 ? 14.102 -1.34 -8.008 1 98.81 16 GLU B C 1
ATOM 780 O O . GLU B 1 16 ? 15.078 -0.603 -7.848 1 98.81 16 GLU B O 1
ATOM 785 N N . ARG B 1 17 ? 12.953 -0.881 -8.32 1 98.69 17 ARG B N 1
ATOM 786 C CA . ARG B 1 17 ? 12.734 0.534 -8.594 1 98.69 17 ARG B CA 1
ATOM 787 C C . ARG B 1 17 ? 12.898 1.372 -7.332 1 98.69 17 ARG B C 1
ATOM 789 O O . ARG B 1 17 ? 13.562 2.414 -7.355 1 98.69 17 ARG B O 1
ATOM 796 N N . ILE B 1 18 ? 12.305 0.87 -6.227 1 98.88 18 ILE B N 1
ATOM 797 C CA . ILE B 1 18 ? 12.336 1.693 -5.023 1 98.88 18 ILE B CA 1
ATOM 798 C C . ILE B 1 18 ? 13.75 1.714 -4.449 1 98.88 18 ILE B C 1
ATOM 800 O O . ILE B 1 18 ? 14.172 2.711 -3.861 1 98.88 18 ILE B O 1
ATOM 804 N N . GLU B 1 19 ? 14.492 0.709 -4.68 1 98.75 19 GLU B N 1
ATOM 805 C CA . GLU B 1 19 ? 15.828 0.585 -4.098 1 98.75 19 GLU B CA 1
ATOM 806 C C . GLU B 1 19 ? 16.844 1.446 -4.848 1 98.75 19 GLU B C 1
ATOM 808 O O . GLU B 1 19 ? 17.953 1.645 -4.379 1 98.75 19 GLU B O 1
ATOM 813 N N . ARG B 1 20 ? 16.438 1.941 -5.98 1 98.56 20 ARG B N 1
ATOM 814 C CA . ARG B 1 20 ? 17.281 2.865 -6.727 1 98.56 20 ARG B CA 1
ATOM 815 C C . ARG B 1 20 ? 17.141 4.289 -6.199 1 98.56 20 ARG B C 1
ATOM 817 O O . ARG B 1 20 ? 17.922 5.168 -6.547 1 98.56 20 ARG B O 1
ATOM 824 N N . LEU B 1 21 ? 16.141 4.504 -5.457 1 98.75 21 LEU B N 1
ATOM 825 C CA . LEU B 1 21 ? 15.852 5.844 -4.961 1 98.75 21 LEU B CA 1
ATOM 826 C C . LEU B 1 21 ? 16.594 6.113 -3.654 1 98.75 21 LEU B C 1
ATOM 828 O O . LEU B 1 21 ? 16.922 5.18 -2.922 1 98.75 21 LEU B O 1
ATOM 832 N N . SER B 1 22 ? 16.828 7.379 -3.43 1 98.38 22 SER B N 1
ATOM 833 C CA . SER B 1 22 ? 17.234 7.867 -2.115 1 98.38 22 SER B CA 1
ATOM 834 C C . SER B 1 22 ? 16.172 8.781 -1.513 1 98.38 22 SER B C 1
ATOM 836 O O . SER B 1 22 ? 15.461 9.484 -2.24 1 98.38 22 SER B O 1
ATOM 838 N N . PHE B 1 23 ? 16.062 8.664 -0.238 1 98.5 23 PHE B N 1
ATOM 839 C CA . PHE B 1 23 ? 15.086 9.508 0.436 1 98.5 23 PHE B CA 1
ATOM 840 C C . PHE B 1 23 ? 15.547 9.859 1.843 1 98.5 23 PHE B C 1
ATOM 842 O O . PHE B 1 23 ? 16.25 9.078 2.484 1 98.5 23 PHE B O 1
ATOM 849 N N . GLU B 1 24 ? 15.219 11.008 2.15 1 98.75 24 GLU B N 1
ATOM 850 C CA . GLU B 1 24 ? 15.516 11.539 3.48 1 98.75 24 GLU B CA 1
ATOM 851 C C . GLU B 1 24 ? 14.391 12.438 3.979 1 98.75 24 GLU B C 1
ATOM 853 O O . GLU B 1 24 ? 13.586 12.938 3.184 1 98.75 24 GLU B O 1
ATOM 858 N N . GLY B 1 25 ? 14.305 12.562 5.301 1 98.31 25 GLY B N 1
ATOM 859 C CA . GLY B 1 25 ? 13.25 13.367 5.887 1 98.31 25 GLY B CA 1
ATOM 860 C C . GLY B 1 25 ? 12.742 12.828 7.211 1 98.31 25 GLY B C 1
ATOM 861 O O . GLY B 1 25 ? 13.539 12.438 8.07 1 98.31 25 GLY B O 1
ATOM 862 N N . ASP B 1 26 ? 11.477 12.812 7.359 1 98.5 26 ASP B N 1
ATOM 863 C CA . ASP B 1 26 ? 10.852 12.352 8.594 1 98.5 26 ASP B CA 1
ATOM 864 C C . ASP B 1 26 ? 11.305 10.93 8.938 1 98.5 26 ASP B C 1
ATOM 866 O O . ASP B 1 26 ? 11.227 10.031 8.094 1 98.5 26 ASP B O 1
ATOM 870 N N . ARG B 1 27 ? 11.695 10.797 10.109 1 98.44 27 ARG B N 1
ATOM 871 C CA . ARG B 1 27 ? 12.312 9.555 10.539 1 98.44 27 ARG B CA 1
ATOM 872 C C . ARG B 1 27 ? 11.328 8.391 10.453 1 98.44 27 ARG B C 1
ATOM 874 O O . ARG B 1 27 ? 11.703 7.285 10.055 1 98.44 27 ARG B O 1
ATOM 881 N N . ARG B 1 28 ? 10.125 8.625 10.812 1 98.38 28 ARG B N 1
ATOM 882 C CA . ARG B 1 28 ? 9.125 7.562 10.789 1 98.38 28 ARG B CA 1
ATOM 883 C C . ARG B 1 28 ? 8.867 7.074 9.367 1 98.38 28 ARG B C 1
ATOM 885 O O . ARG B 1 28 ? 8.75 5.871 9.133 1 98.38 28 ARG B O 1
ATOM 892 N N . PHE B 1 29 ? 8.773 7.941 8.484 1 98.69 29 PHE B N 1
ATOM 893 C CA . PHE B 1 29 ? 8.586 7.574 7.086 1 98.69 29 PHE B CA 1
ATOM 894 C C . PHE B 1 29 ? 9.773 6.766 6.574 1 98.69 29 PHE B C 1
ATOM 896 O O . PHE B 1 29 ? 9.594 5.699 5.984 1 98.69 29 PHE B O 1
ATOM 903 N N . VAL B 1 30 ? 10.938 7.246 6.875 1 98.81 30 VAL B N 1
ATOM 904 C CA . VAL B 1 30 ? 12.148 6.598 6.387 1 98.81 30 VAL B CA 1
ATOM 905 C C . VAL B 1 30 ? 12.242 5.18 6.953 1 98.81 30 VAL B C 1
ATOM 907 O O . VAL B 1 30 ? 12.484 4.223 6.215 1 98.81 30 VAL B O 1
ATOM 910 N N . GLU B 1 31 ? 12.023 5.047 8.188 1 98.81 31 GLU B N 1
ATOM 911 C CA . GLU B 1 31 ? 12.141 3.748 8.844 1 98.81 31 GLU B CA 1
ATOM 912 C C . GLU B 1 31 ? 11.086 2.773 8.328 1 98.81 31 GLU B C 1
ATOM 914 O O . GLU B 1 31 ? 11.367 1.591 8.125 1 98.81 31 GLU B O 1
ATOM 919 N N . ASN B 1 32 ? 9.875 3.232 8.148 1 98.88 32 ASN B N 1
ATOM 920 C CA . ASN B 1 32 ? 8.82 2.365 7.641 1 98.88 32 ASN B CA 1
ATOM 921 C C . ASN B 1 32 ? 9.125 1.879 6.23 1 98.88 32 ASN B C 1
ATOM 923 O O . ASN B 1 32 ? 8.93 0.704 5.914 1 98.88 32 ASN B O 1
ATOM 927 N N . ILE B 1 33 ? 9.602 2.783 5.355 1 98.94 33 ILE B N 1
ATOM 928 C CA . ILE B 1 33 ? 9.938 2.391 3.99 1 98.94 33 ILE B CA 1
ATOM 929 C C . ILE B 1 33 ? 10.992 1.288 4.016 1 98.94 33 ILE B C 1
ATOM 931 O O . ILE B 1 33 ? 10.828 0.246 3.379 1 98.94 33 ILE B O 1
ATOM 935 N N . LYS B 1 34 ? 12.047 1.526 4.77 1 98.88 34 LYS B N 1
ATOM 936 C CA . LYS B 1 34 ? 13.133 0.557 4.848 1 98.88 34 LYS B CA 1
ATOM 937 C C . LYS B 1 34 ? 12.648 -0.774 5.41 1 98.88 34 LYS B C 1
ATOM 939 O O . LYS B 1 34 ? 13.062 -1.84 4.949 1 98.88 34 LYS B O 1
ATOM 944 N N . ALA B 1 35 ? 11.828 -0.727 6.414 1 98.88 35 ALA B N 1
ATOM 945 C CA . ALA B 1 35 ? 11.297 -1.938 7.027 1 98.88 35 ALA B CA 1
ATOM 946 C C . ALA B 1 35 ? 10.469 -2.74 6.027 1 98.88 35 ALA B C 1
ATOM 948 O O . ALA B 1 35 ? 10.602 -3.963 5.941 1 98.88 35 ALA B O 1
ATOM 949 N N . TYR B 1 36 ? 9.633 -2.076 5.207 1 98.94 36 TYR B N 1
ATOM 950 C CA . TYR B 1 36 ? 8.773 -2.785 4.27 1 98.94 36 TYR B CA 1
ATOM 951 C C . TYR B 1 36 ? 9.57 -3.318 3.088 1 98.94 36 TYR B C 1
ATOM 953 O O . TYR B 1 36 ? 9.234 -4.363 2.525 1 98.94 36 TYR B O 1
ATOM 961 N N . ILE B 1 37 ? 10.641 -2.605 2.717 1 98.94 37 ILE B N 1
ATOM 962 C CA . ILE B 1 37 ? 11.555 -3.145 1.712 1 98.94 37 ILE B CA 1
ATOM 963 C C . ILE B 1 37 ? 12.172 -4.441 2.221 1 98.94 37 ILE B C 1
ATOM 965 O O . ILE B 1 37 ? 12.148 -5.461 1.528 1 98.94 37 ILE B O 1
ATOM 969 N N . SER B 1 38 ? 12.695 -4.379 3.416 1 98.94 38 SER B N 1
ATOM 970 C CA . SER B 1 38 ? 13.305 -5.559 4.027 1 98.94 38 SER B CA 1
ATOM 971 C C . SER B 1 38 ? 12.312 -6.711 4.109 1 98.94 38 SER B C 1
ATOM 973 O O . SER B 1 38 ? 12.641 -7.848 3.766 1 98.94 38 SER B O 1
ATOM 975 N N . ASP B 1 39 ? 11.078 -6.465 4.586 1 98.94 39 ASP B N 1
ATOM 976 C CA . ASP B 1 39 ? 10.039 -7.488 4.707 1 98.94 39 ASP B CA 1
ATOM 977 C C . ASP B 1 39 ? 9.695 -8.078 3.34 1 98.94 39 ASP B C 1
ATOM 979 O O . ASP B 1 39 ? 9.445 -9.281 3.221 1 98.94 39 ASP B O 1
ATOM 983 N N . SER B 1 40 ? 9.609 -7.211 2.342 1 98.94 40 SER B N 1
ATOM 984 C CA . SER B 1 40 ? 9.32 -7.707 1.001 1 98.94 40 SER B CA 1
ATOM 985 C C . SER B 1 40 ? 10.367 -8.711 0.541 1 98.94 40 SER B C 1
ATOM 987 O O . SER B 1 40 ? 10.031 -9.773 0.022 1 98.94 40 SER B O 1
ATOM 989 N N . HIS B 1 41 ? 11.648 -8.406 0.81 1 98.94 41 HIS B N 1
ATOM 990 C CA . HIS B 1 41 ? 12.719 -9.336 0.494 1 98.94 41 HIS B CA 1
ATOM 991 C C . HIS B 1 41 ? 12.562 -10.641 1.266 1 98.94 41 HIS B C 1
ATOM 993 O O . HIS B 1 41 ? 12.727 -11.727 0.701 1 98.94 41 HIS B O 1
ATOM 999 N N . TYR B 1 42 ? 12.297 -10.5 2.49 1 98.94 42 TYR B N 1
ATOM 1000 C CA . TYR B 1 42 ? 12.164 -11.672 3.354 1 98.94 42 TYR B CA 1
ATOM 1001 C C . TYR B 1 42 ? 11.078 -12.609 2.84 1 98.94 42 TYR B C 1
ATOM 1003 O O . TYR B 1 42 ? 11.312 -13.812 2.68 1 98.94 42 TYR B O 1
ATOM 1011 N N . PHE B 1 43 ? 9.914 -12.078 2.555 1 98.94 43 PHE B N 1
ATOM 1012 C CA . PHE B 1 43 ? 8.797 -12.906 2.125 1 98.94 43 PHE B CA 1
ATOM 1013 C C . PHE B 1 43 ? 9.031 -13.461 0.722 1 98.94 43 PHE B C 1
ATOM 1015 O O . PHE B 1 43 ? 8.609 -14.57 0.404 1 98.94 43 PHE B O 1
ATOM 1022 N N . LEU B 1 44 ? 9.688 -12.656 -0.109 1 98.69 44 LEU B N 1
ATOM 1023 C CA . LEU B 1 44 ? 10.07 -13.164 -1.424 1 98.69 44 LEU B CA 1
ATOM 1024 C C . LEU B 1 44 ? 10.961 -14.391 -1.298 1 98.69 44 LEU B C 1
ATO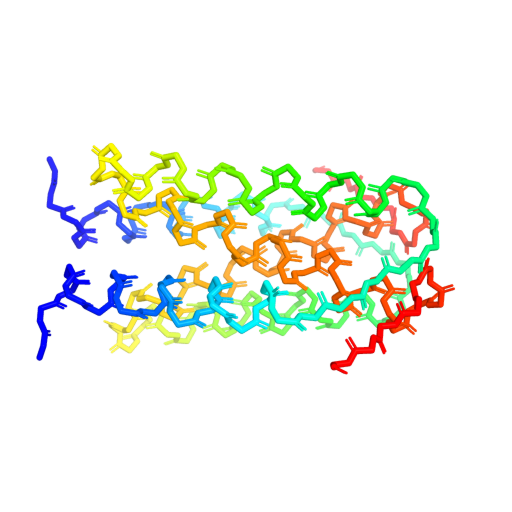M 1026 O O . LEU B 1 44 ? 10.742 -15.398 -1.979 1 98.69 44 LEU B O 1
ATOM 1030 N N . GLU B 1 45 ? 11.922 -14.32 -0.45 1 98.44 45 GLU B N 1
ATOM 1031 C CA . GLU B 1 45 ? 12.852 -15.422 -0.222 1 98.44 45 GLU B CA 1
ATOM 1032 C C . GLU B 1 45 ? 12.133 -16.656 0.327 1 98.44 45 GLU B C 1
ATOM 1034 O O . GLU B 1 45 ? 12.5 -17.781 0.019 1 98.44 45 GLU B O 1
ATOM 1039 N N . LYS B 1 46 ? 11.102 -16.422 1.148 1 98.38 46 LYS B N 1
ATOM 1040 C CA . LYS B 1 46 ? 10.344 -17.5 1.77 1 98.38 46 LYS B CA 1
ATOM 1041 C C . LYS B 1 46 ? 9.297 -18.062 0.808 1 98.38 46 LYS B C 1
ATOM 1043 O O . LYS B 1 46 ? 8.633 -19.047 1.116 1 98.38 46 LYS B O 1
ATOM 1048 N N . GLY B 1 47 ? 9.102 -17.406 -0.29 1 97.75 47 GLY B N 1
ATOM 1049 C CA . GLY B 1 47 ? 8.148 -17.844 -1.286 1 97.75 47 GLY B CA 1
ATOM 1050 C C . GLY B 1 47 ? 6.727 -17.406 -0.985 1 97.75 47 GLY B C 1
ATOM 1051 O O . GLY B 1 47 ? 5.777 -17.891 -1.607 1 97.75 47 GLY B O 1
ATOM 1052 N N . ASP B 1 48 ? 6.57 -16.609 -0.026 1 98.5 48 ASP B N 1
ATOM 1053 C CA . ASP B 1 48 ? 5.27 -16.016 0.267 1 98.5 48 ASP B CA 1
ATOM 1054 C C . ASP B 1 48 ? 5.023 -14.773 -0.595 1 98.5 48 ASP B C 1
ATOM 1056 O O . ASP B 1 48 ? 5.207 -13.648 -0.135 1 98.5 48 ASP B O 1
ATOM 1060 N N . LEU B 1 49 ? 4.527 -14.969 -1.764 1 98.5 49 LEU B N 1
ATOM 1061 C CA . LEU B 1 49 ? 4.488 -13.93 -2.789 1 98.5 49 LEU B CA 1
ATOM 1062 C C . LEU B 1 49 ? 3.414 -12.898 -2.471 1 98.5 49 LEU B C 1
ATOM 1064 O O . LEU B 1 49 ? 3.564 -11.719 -2.801 1 98.5 49 LEU B O 1
ATOM 1068 N N . VAL B 1 50 ? 2.336 -13.344 -1.827 1 98.81 50 VAL B N 1
ATOM 1069 C CA . VAL B 1 50 ? 1.274 -12.406 -1.467 1 98.81 50 VAL B CA 1
ATOM 1070 C C . VAL B 1 50 ? 1.805 -11.383 -0.464 1 98.81 50 VAL B C 1
ATOM 1072 O O . VAL B 1 50 ? 1.66 -10.18 -0.665 1 98.81 50 VAL B O 1
ATOM 1075 N N . ARG B 1 51 ? 2.527 -11.859 0.49 1 98.81 51 ARG B N 1
ATOM 1076 C CA . ARG B 1 51 ? 3.066 -10.977 1.518 1 98.81 51 ARG B CA 1
ATOM 1077 C C . ARG B 1 51 ? 4.207 -10.125 0.967 1 98.81 51 ARG B C 1
ATOM 1079 O O . ARG B 1 51 ? 4.367 -8.969 1.352 1 98.81 51 ARG B O 1
ATOM 1086 N N . ALA B 1 52 ? 4.98 -10.68 0.123 1 98.94 52 ALA B N 1
ATOM 1087 C CA . ALA B 1 52 ? 6.066 -9.922 -0.494 1 98.94 52 ALA B CA 1
ATOM 1088 C C . ALA B 1 52 ? 5.527 -8.734 -1.285 1 98.94 52 ALA B C 1
ATOM 1090 O O . ALA B 1 52 ? 6.039 -7.621 -1.17 1 98.94 52 ALA B O 1
ATOM 1091 N N . PHE B 1 53 ? 4.473 -8.977 -2.082 1 98.94 53 PHE B N 1
ATOM 1092 C CA . PHE B 1 53 ? 3.846 -7.926 -2.881 1 98.94 53 PHE B CA 1
ATOM 1093 C C . PHE B 1 53 ? 3.186 -6.887 -1.987 1 98.94 53 PHE B C 1
ATOM 1095 O O . PHE B 1 53 ? 3.314 -5.684 -2.227 1 98.94 53 PHE B O 1
ATOM 1102 N N . GLU B 1 54 ? 2.504 -7.32 -0.92 1 98.94 54 GLU B N 1
ATOM 1103 C CA . GLU B 1 54 ? 1.896 -6.422 0.056 1 98.94 54 GLU B CA 1
ATOM 1104 C C . GLU B 1 54 ? 2.924 -5.441 0.62 1 98.94 54 GLU B C 1
ATOM 1106 O O . GLU B 1 54 ? 2.686 -4.234 0.653 1 98.94 54 GLU B O 1
ATOM 1111 N N . CYS B 1 55 ? 4.023 -5.973 0.985 1 98.94 55 CYS B N 1
ATOM 1112 C CA . CYS B 1 55 ? 5.059 -5.184 1.643 1 98.94 55 CYS B CA 1
ATOM 1113 C C . CYS B 1 55 ? 5.637 -4.145 0.69 1 98.94 55 CYS B C 1
ATOM 1115 O O . CYS B 1 55 ? 5.871 -2.998 1.082 1 98.94 55 CYS B O 1
ATOM 1117 N N . VAL B 1 56 ? 5.863 -4.523 -0.564 1 98.94 56 VAL B N 1
ATOM 1118 C CA . VAL B 1 56 ? 6.461 -3.561 -1.482 1 98.94 56 VAL B CA 1
ATOM 1119 C C . VAL B 1 56 ? 5.457 -2.455 -1.802 1 98.94 56 VAL B C 1
ATOM 1121 O O . VAL B 1 56 ? 5.84 -1.295 -1.981 1 98.94 56 VAL B O 1
ATOM 1124 N N . VAL B 1 57 ? 4.188 -2.738 -1.861 1 98.94 57 VAL B N 1
ATOM 1125 C CA . VAL B 1 57 ? 3.18 -1.706 -2.078 1 98.94 57 VAL B CA 1
ATOM 1126 C C . VAL B 1 57 ? 3.154 -0.749 -0.889 1 98.94 57 VAL B C 1
ATOM 1128 O O . VAL B 1 57 ? 3.088 0.469 -1.065 1 98.94 57 VAL B O 1
ATOM 1131 N N . TRP B 1 58 ? 3.291 -1.297 0.265 1 98.94 58 TRP B N 1
ATOM 1132 C CA . TRP B 1 58 ? 3.361 -0.462 1.459 1 98.94 58 TRP B CA 1
ATOM 1133 C C . TRP B 1 58 ? 4.59 0.444 1.419 1 98.94 58 TRP B C 1
ATOM 1135 O O . TRP B 1 58 ? 4.512 1.621 1.776 1 98.94 58 TRP B O 1
ATOM 1145 N N . ALA B 1 59 ? 5.703 -0.074 1.029 1 98.94 59 ALA B N 1
ATOM 1146 C CA . ALA B 1 59 ? 6.914 0.737 0.925 1 98.94 59 ALA B CA 1
ATOM 1147 C C . ALA B 1 59 ? 6.703 1.922 -0.013 1 98.94 59 ALA B C 1
ATOM 1149 O O . ALA B 1 59 ? 7.047 3.057 0.322 1 98.94 59 ALA B O 1
ATOM 1150 N N . TRP B 1 60 ? 6.078 1.604 -1.09 1 98.94 60 TRP B N 1
ATOM 1151 C CA . TRP B 1 60 ? 5.805 2.643 -2.078 1 98.94 60 TRP B CA 1
ATOM 1152 C C . TRP B 1 60 ? 4.785 3.645 -1.546 1 98.94 60 TRP B C 1
ATOM 1154 O O . TRP B 1 60 ? 4.895 4.844 -1.805 1 98.94 60 TRP B O 1
ATOM 1164 N N . ALA B 1 61 ? 3.82 3.232 -0.824 1 98.94 61 ALA B N 1
ATOM 1165 C CA . ALA B 1 61 ? 2.818 4.133 -0.26 1 98.94 61 ALA B CA 1
ATOM 1166 C C . ALA B 1 61 ? 3.451 5.113 0.722 1 98.94 61 ALA B C 1
ATOM 1168 O O . ALA B 1 61 ? 3.207 6.32 0.647 1 98.94 61 ALA B O 1
ATOM 1169 N N . TRP B 1 62 ? 4.316 4.59 1.613 1 98.88 62 TRP B N 1
ATOM 1170 C CA . TRP B 1 62 ? 5.027 5.465 2.541 1 98.88 62 TRP B CA 1
ATOM 1171 C C . TRP B 1 62 ? 5.883 6.477 1.788 1 98.88 62 TRP B C 1
ATOM 1173 O O . TRP B 1 62 ? 5.957 7.645 2.176 1 98.88 62 TRP B O 1
ATOM 1183 N N . LEU B 1 63 ? 6.508 6.09 0.731 1 98.88 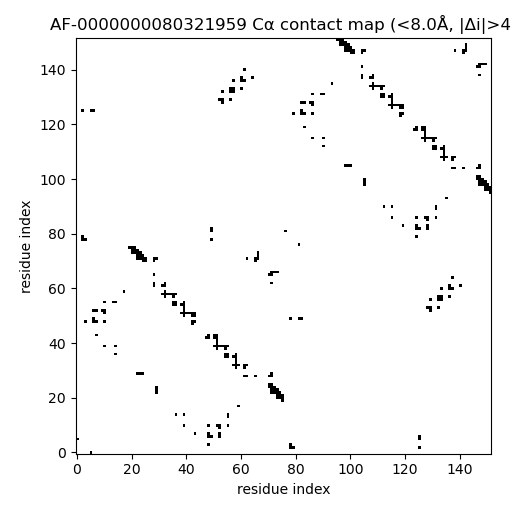63 LEU B N 1
ATOM 1184 C CA . LEU B 1 63 ? 7.387 6.953 -0.051 1 98.88 63 LEU B CA 1
ATOM 1185 C C . LEU B 1 63 ? 6.586 8.055 -0.746 1 98.88 63 LEU B C 1
ATOM 1187 O O . LEU B 1 63 ? 6.91 9.234 -0.621 1 98.88 63 LEU B O 1
ATOM 1191 N N . GLU B 1 64 ? 5.523 7.641 -1.459 1 98.81 64 GLU B N 1
ATOM 1192 C CA . GLU B 1 64 ? 4.762 8.586 -2.273 1 98.81 64 GLU B CA 1
ATOM 1193 C C . GLU B 1 64 ? 3.988 9.562 -1.402 1 98.81 64 GLU B C 1
ATOM 1195 O O . GLU B 1 64 ? 3.945 10.766 -1.696 1 98.81 64 GLU B O 1
ATOM 1200 N N . ILE B 1 65 ? 3.363 9.086 -0.337 1 98.69 65 ILE B N 1
ATOM 1201 C CA . ILE B 1 65 ? 2.619 9.961 0.558 1 98.69 65 ILE B CA 1
ATOM 1202 C C . ILE B 1 65 ? 3.586 10.883 1.296 1 98.69 65 ILE B C 1
ATOM 1204 O O . ILE B 1 65 ? 3.33 12.086 1.429 1 98.69 65 ILE B O 1
ATOM 1208 N N . GLY B 1 66 ? 4.734 10.336 1.729 1 98.5 66 GLY B N 1
ATOM 1209 C CA . GLY B 1 66 ? 5.758 11.156 2.357 1 98.5 66 GLY B CA 1
ATOM 1210 C C . GLY B 1 66 ? 6.273 12.266 1.457 1 98.5 66 GLY B C 1
ATOM 1211 O O . GLY B 1 66 ? 6.477 13.391 1.905 1 98.5 66 GLY B O 1
ATOM 1212 N N . ARG B 1 67 ? 6.453 11.906 0.21 1 98.44 67 ARG B N 1
ATOM 1213 C CA . ARG B 1 67 ? 6.922 12.891 -0.761 1 98.44 67 ARG B CA 1
ATOM 1214 C C . ARG B 1 67 ? 5.859 13.945 -1.022 1 98.44 67 ARG B C 1
ATOM 1216 O O . ARG B 1 67 ? 6.141 15.148 -0.945 1 98.44 67 ARG B O 1
ATOM 1223 N N . ASP B 1 68 ? 4.703 13.492 -1.229 1 97.62 68 ASP B N 1
ATOM 1224 C CA . ASP B 1 68 ? 3.625 14.383 -1.649 1 97.62 68 ASP B CA 1
ATOM 1225 C C . ASP B 1 68 ? 3.248 15.352 -0.535 1 97.62 68 ASP B C 1
ATOM 1227 O O . ASP B 1 68 ? 2.832 16.484 -0.804 1 97.62 68 ASP B O 1
ATOM 1231 N N . PHE B 1 69 ? 3.453 14.938 0.692 1 97.38 69 PHE B N 1
ATOM 1232 C CA . PHE B 1 69 ? 3.016 15.773 1.806 1 97.38 69 PHE B CA 1
ATOM 1233 C C . PHE B 1 69 ? 4.207 16.391 2.518 1 97.38 69 PHE B C 1
ATOM 1235 O O . PHE B 1 69 ? 4.074 16.906 3.629 1 97.38 69 PHE B O 1
ATOM 1242 N N . GLY B 1 70 ? 5.309 16.25 1.88 1 97.44 70 GLY B N 1
ATOM 1243 C CA . GLY B 1 70 ? 6.461 17.047 2.25 1 97.44 70 GLY B CA 1
ATOM 1244 C C . GLY B 1 70 ? 7.262 16.469 3.395 1 97.44 70 GLY B C 1
ATOM 1245 O O . GLY B 1 70 ? 8.031 17.172 4.047 1 97.44 70 GLY B O 1
ATOM 1246 N N . PHE B 1 71 ? 7.117 15.18 3.635 1 98.25 71 PHE B N 1
ATOM 1247 C CA . PHE B 1 71 ? 7.836 14.523 4.723 1 98.25 71 PHE B CA 1
ATOM 1248 C C . PHE B 1 71 ? 9.156 13.945 4.23 1 98.25 71 PHE B C 1
ATOM 1250 O O . PHE B 1 71 ? 10.031 13.609 5.031 1 98.25 71 PHE B O 1
ATOM 1257 N N . LEU B 1 72 ? 9.227 13.828 2.881 1 98.69 72 LEU B N 1
ATOM 1258 C CA . LEU B 1 72 ? 10.414 13.211 2.305 1 98.69 72 LEU B CA 1
ATOM 1259 C C . LEU B 1 72 ? 10.922 14.016 1.115 1 98.69 72 LEU B C 1
ATOM 1261 O O . LEU B 1 72 ? 10.133 14.539 0.33 1 98.69 72 LEU B O 1
ATOM 1265 N N . GLU B 1 73 ? 12.148 14.094 1.007 1 98.69 73 GLU B N 1
ATOM 1266 C CA . GLU B 1 73 ? 12.828 14.398 -0.245 1 98.69 73 GLU B CA 1
ATOM 1267 C C . GLU B 1 73 ? 13.305 13.133 -0.945 1 98.69 73 GLU B C 1
ATOM 1269 O O . GLU B 1 73 ? 14.008 12.312 -0.349 1 98.69 73 GLU B O 1
ATOM 1274 N N . VAL B 1 74 ? 12.836 12.992 -2.141 1 98.56 74 VAL B N 1
ATOM 1275 C CA . VAL B 1 74 ? 13.125 11.766 -2.869 1 98.56 74 VAL B CA 1
ATOM 1276 C C . VAL B 1 74 ? 13.938 12.086 -4.125 1 98.56 74 VAL B C 1
ATOM 1278 O O . VAL B 1 74 ? 13.594 13.008 -4.871 1 98.56 74 VAL B O 1
ATOM 1281 N N . ARG B 1 75 ? 14.977 11.375 -4.262 1 97.44 75 ARG B N 1
ATOM 1282 C CA . ARG B 1 75 ? 15.844 11.562 -5.418 1 97.44 75 ARG B CA 1
ATOM 1283 C C . ARG B 1 75 ? 16.125 10.234 -6.113 1 97.44 75 ARG B C 1
ATOM 1285 O O . ARG B 1 75 ? 16.281 9.203 -5.457 1 97.44 75 ARG B O 1
ATOM 1292 N N . GLU B 1 76 ? 16.094 10.141 -7.324 1 91.06 76 GL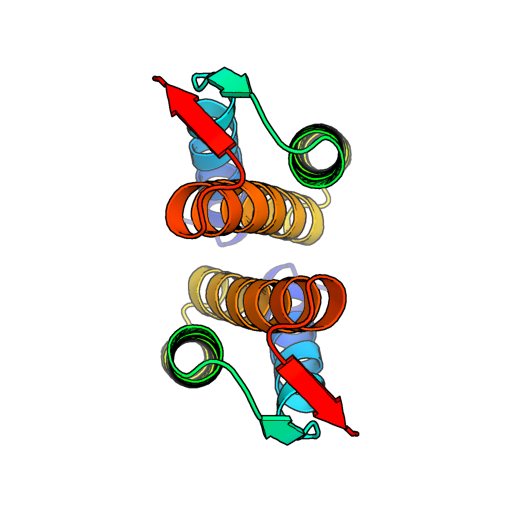U B N 1
ATOM 1293 C CA . GLU B 1 76 ? 16.469 8.961 -8.094 1 91.06 76 GLU B CA 1
ATOM 1294 C C . GLU B 1 76 ? 17.984 8.891 -8.312 1 91.06 76 GLU B C 1
ATOM 1296 O O . GLU B 1 76 ? 18.641 9.922 -8.375 1 91.06 76 GLU B O 1
#

Foldseek 3Di:
DDPLVVLLVVLVVLLVVVVVKDKDFDPVLVVLLVVLSVQLVVCVVVSVSVSNSVSSVSSVVSVVVCVVVVRMDMDD/DDPLVVLLVVLVVLLVVVVVKDKDFAPVLVVLLVVLSVQLVVCVVVSVSVSNSVSSVSSVVSVVVCVVVVRMDMDD

Organism: NCBI:txid113653

Radius of gyration: 15.21 Å; Cα contacts (8 Å, |Δi|>4): 197; chains: 2; bounding box: 34×40×31 Å

Solvent-accessible surface area (backbone atoms only — not comparable to full-atom values): 7836 Å² total; per-residue (Å²): 130,52,71,65,57,48,42,47,52,52,34,52,50,50,46,56,55,57,69,58,43,46,73,49,66,43,63,67,50,53,51,50,26,53,51,22,47,53,48,16,52,52,25,48,76,70,64,38,45,68,58,12,35,52,24,41,51,49,20,49,44,41,50,54,52,29,38,73,69,66,39,32,52,76,44,114,131,52,71,65,57,48,41,47,52,53,34,51,51,52,48,57,56,58,68,58,43,46,72,47,66,44,61,68,50,53,52,50,26,53,49,21,47,52,48,16,52,51,26,47,75,70,64,39,46,69,58,12,37,54,23,42,53,50,20,48,42,42,50,54,53,28,39,75,72,67,39,32,50,75,44,114